Protein AF-A0A847F2T7-F1 (afdb_monomer)

Structure (mmCIF, N/CA/C/O backbone):
data_AF-A0A847F2T7-F1
#
_entry.id   AF-A0A847F2T7-F1
#
loop_
_atom_site.group_PDB
_atom_site.id
_atom_site.type_symbol
_atom_site.label_atom_id
_atom_site.label_alt_id
_atom_site.label_comp_id
_atom_site.label_asym_id
_atom_site.label_entity_id
_atom_site.label_seq_id
_atom_site.pdbx_PDB_ins_code
_atom_site.Cartn_x
_atom_site.Cartn_y
_atom_site.Cartn_z
_atom_site.occupancy
_atom_site.B_iso_or_equiv
_atom_site.auth_seq_id
_atom_site.auth_comp_id
_atom_site.auth_asym_id
_atom_site.auth_atom_id
_atom_site.pdbx_PDB_model_num
ATOM 1 N N . MET A 1 1 ? 10.423 7.441 37.470 1.00 48.84 1 MET A N 1
ATOM 2 C CA . MET A 1 1 ? 11.671 6.941 38.098 1.00 48.84 1 MET A CA 1
ATOM 3 C C . MET A 1 1 ? 11.485 5.555 38.759 1.00 48.84 1 MET A C 1
ATOM 5 O O . MET A 1 1 ? 11.900 5.364 39.889 1.00 48.84 1 MET A O 1
ATOM 9 N N . LYS A 1 2 ? 10.847 4.575 38.086 1.00 52.31 2 LYS A N 1
ATOM 10 C CA . LYS A 1 2 ? 10.660 3.187 38.594 1.00 52.31 2 LYS A CA 1
ATOM 11 C C . LYS A 1 2 ? 11.101 2.089 37.605 1.00 52.31 2 LYS A C 1
ATOM 13 O O . LYS A 1 2 ? 11.099 0.921 37.962 1.00 52.31 2 LYS A O 1
ATOM 18 N N . ALA A 1 3 ? 11.520 2.455 36.390 1.00 54.16 3 ALA A N 1
ATOM 19 C CA . ALA A 1 3 ? 11.973 1.497 35.375 1.00 54.16 3 ALA A CA 1
ATOM 20 C C . ALA A 1 3 ? 13.423 1.009 35.586 1.00 54.16 3 ALA A C 1
ATOM 22 O O . ALA A 1 3 ? 13.820 0.011 35.001 1.00 54.16 3 ALA A O 1
ATOM 23 N N . ALA A 1 4 ? 14.208 1.678 36.439 1.00 55.72 4 ALA A N 1
ATOM 24 C CA . ALA A 1 4 ? 15.650 1.446 36.570 1.00 55.72 4 ALA A CA 1
ATOM 25 C C . ALA A 1 4 ? 16.054 0.292 37.519 1.00 55.72 4 ALA A C 1
ATOM 27 O O . ALA A 1 4 ? 17.241 0.072 37.718 1.00 55.72 4 ALA A O 1
ATOM 28 N N . LEU A 1 5 ? 15.098 -0.441 38.109 1.00 60.12 5 LEU A N 1
ATOM 29 C CA . LEU A 1 5 ? 15.365 -1.537 39.064 1.00 60.12 5 LEU A CA 1
ATOM 30 C C . LEU A 1 5 ? 14.744 -2.884 38.653 1.00 60.12 5 LEU A C 1
ATOM 32 O O . LEU A 1 5 ? 14.651 -3.800 39.465 1.00 60.12 5 LEU A O 1
ATOM 36 N N . LEU A 1 6 ? 14.303 -3.025 37.402 1.00 65.69 6 LEU A N 1
ATOM 37 C CA . LEU A 1 6 ? 13.867 -4.319 36.879 1.00 65.69 6 LEU A CA 1
ATOM 38 C C . LEU A 1 6 ? 15.089 -5.077 36.366 1.00 65.69 6 LEU A C 1
ATOM 40 O O . LEU A 1 6 ? 15.830 -4.552 35.534 1.00 65.69 6 LEU A O 1
ATOM 44 N N . SER A 1 7 ? 15.286 -6.304 36.852 1.00 82.12 7 SER A N 1
ATOM 45 C CA . SER A 1 7 ? 16.304 -7.215 36.322 1.00 82.12 7 SER A CA 1
ATOM 46 C C . SER A 1 7 ? 16.164 -7.331 34.795 1.00 82.12 7 SER A C 1
ATOM 48 O O . SER A 1 7 ? 15.042 -7.274 34.284 1.00 82.12 7 SER A O 1
ATOM 50 N N . LEU A 1 8 ? 17.276 -7.478 34.058 1.00 83.06 8 LEU A N 1
ATOM 51 C CA . LEU A 1 8 ? 17.259 -7.631 32.591 1.00 83.06 8 LEU A CA 1
ATOM 52 C C . LEU A 1 8 ? 16.184 -8.634 32.100 1.00 83.06 8 LEU A C 1
ATOM 54 O O . LEU A 1 8 ? 15.459 -8.296 31.162 1.00 83.06 8 LEU A O 1
ATOM 58 N N . PRO A 1 9 ? 15.965 -9.793 32.762 1.00 86.56 9 PRO A N 1
ATOM 59 C CA . PRO A 1 9 ? 14.875 -10.707 32.414 1.00 86.56 9 PRO A CA 1
ATOM 60 C C . PRO A 1 9 ? 13.474 -10.092 32.521 1.00 86.56 9 PRO A C 1
ATOM 62 O O . PRO A 1 9 ? 12.616 -10.353 31.682 1.00 86.56 9 PRO A O 1
ATOM 65 N N . THR A 1 10 ? 13.217 -9.260 33.532 1.00 89.19 10 THR A N 1
ATOM 66 C CA . THR A 1 10 ? 11.901 -8.642 33.741 1.00 89.19 10 THR A CA 1
ATOM 67 C C . THR A 1 10 ? 11.600 -7.575 32.689 1.00 89.19 10 THR A C 1
ATOM 69 O O . THR A 1 10 ? 10.463 -7.474 32.237 1.00 89.19 10 THR A O 1
ATOM 72 N N . GLN A 1 11 ? 12.603 -6.807 32.253 1.00 88.94 11 GLN A N 1
ATOM 73 C CA . GLN A 1 11 ? 12.427 -5.824 31.175 1.00 88.94 11 GLN A CA 1
ATOM 74 C C . GLN A 1 11 ? 12.102 -6.512 29.846 1.00 88.94 11 GLN A C 1
ATOM 76 O O . GLN A 1 11 ? 11.172 -6.103 29.150 1.00 88.94 11 GLN A O 1
ATOM 81 N N . VAL A 1 12 ? 12.811 -7.604 29.540 1.00 91.56 12 VAL A N 1
ATOM 82 C CA . VAL A 1 12 ? 12.534 -8.442 28.366 1.00 91.56 12 VAL A CA 1
ATOM 83 C C . VAL A 1 12 ? 11.139 -9.062 28.458 1.00 91.56 12 VAL A C 1
ATOM 85 O O . VAL A 1 12 ? 10.395 -9.021 27.483 1.00 91.56 12 VAL A O 1
ATOM 88 N N . GLY A 1 13 ? 10.743 -9.567 29.631 1.00 92.94 13 GLY A N 1
ATOM 89 C CA . GLY A 1 13 ? 9.407 -10.122 29.856 1.00 92.94 13 GLY A CA 1
ATOM 90 C C . GLY A 1 13 ? 8.284 -9.106 29.616 1.00 92.94 13 GLY A C 1
ATOM 91 O O . GLY A 1 13 ? 7.323 -9.407 28.911 1.00 92.94 13 GLY A O 1
ATOM 92 N N . VAL A 1 14 ? 8.420 -7.881 30.135 1.00 93.75 14 VAL A N 1
ATOM 93 C CA . VAL A 1 14 ? 7.438 -6.803 29.916 1.00 93.75 14 VAL A CA 1
ATOM 94 C C . VAL A 1 14 ? 7.382 -6.392 28.444 1.00 93.75 14 VAL A C 1
ATOM 96 O O . VAL A 1 14 ? 6.290 -6.236 27.901 1.00 93.75 14 VAL A O 1
ATOM 99 N N . ALA A 1 15 ? 8.532 -6.259 27.778 1.00 92.69 15 ALA A N 1
ATOM 100 C CA . ALA A 1 15 ? 8.584 -5.915 26.359 1.00 92.69 15 ALA A CA 1
ATOM 101 C C . ALA A 1 15 ? 7.937 -7.000 25.483 1.00 92.69 15 ALA A C 1
ATOM 103 O O . ALA A 1 15 ? 7.136 -6.688 24.604 1.00 92.69 15 ALA A O 1
ATOM 104 N N . ALA A 1 16 ? 8.225 -8.274 25.760 1.00 94.25 16 ALA A N 1
ATOM 105 C CA . ALA A 1 16 ? 7.642 -9.403 25.043 1.00 94.25 16 ALA A CA 1
ATOM 106 C C . ALA A 1 16 ? 6.114 -9.450 25.198 1.00 94.25 16 ALA A C 1
ATOM 108 O O . ALA A 1 16 ? 5.398 -9.606 24.208 1.00 94.25 16 ALA A O 1
ATOM 109 N N . LEU A 1 17 ? 5.603 -9.255 26.419 1.00 95.25 17 LEU A N 1
ATOM 110 C CA . LEU A 1 17 ? 4.161 -9.201 26.673 1.00 95.25 17 LEU A CA 1
ATOM 111 C C . LEU A 1 17 ? 3.498 -8.001 25.987 1.00 95.25 17 LEU A C 1
ATOM 113 O O . LEU A 1 17 ? 2.418 -8.152 25.420 1.00 95.25 17 LEU A O 1
ATOM 117 N N . ALA A 1 18 ? 4.147 -6.834 25.985 1.00 94.69 18 ALA A N 1
ATOM 118 C CA . ALA A 1 18 ? 3.633 -5.645 25.311 1.00 94.69 18 ALA A CA 1
ATOM 119 C C . ALA A 1 18 ? 3.524 -5.849 23.791 1.00 94.69 18 ALA A C 1
ATOM 121 O O . ALA A 1 18 ? 2.489 -5.532 23.203 1.00 94.69 18 ALA A O 1
ATOM 122 N N . ILE A 1 19 ? 4.550 -6.434 23.163 1.00 95.06 19 ILE A N 1
ATOM 123 C CA . ILE A 1 19 ? 4.529 -6.774 21.733 1.00 95.06 19 ILE A CA 1
ATOM 124 C C . ILE A 1 19 ? 3.409 -7.779 21.453 1.00 95.06 19 ILE A C 1
ATOM 126 O O . ILE A 1 19 ? 2.592 -7.550 20.565 1.00 95.06 19 ILE A O 1
ATOM 130 N N . ALA A 1 20 ? 3.306 -8.848 22.248 1.00 95.81 20 ALA A N 1
ATOM 131 C CA . ALA A 1 20 ? 2.270 -9.863 22.072 1.00 95.81 20 ALA A CA 1
ATOM 132 C C . ALA A 1 20 ? 0.850 -9.277 22.175 1.00 95.81 20 ALA A C 1
ATOM 134 O O . ALA A 1 20 ? -0.015 -9.608 21.364 1.00 95.81 20 ALA A O 1
ATOM 135 N N . GLN A 1 21 ? 0.610 -8.371 23.128 1.00 96.12 21 GLN A N 1
ATOM 136 C CA . GLN A 1 21 ? -0.679 -7.693 23.286 1.00 96.12 21 GLN A CA 1
ATOM 137 C C . GLN A 1 21 ? -1.001 -6.769 22.105 1.00 96.12 21 GLN A C 1
ATOM 139 O O . GLN A 1 21 ? -2.121 -6.802 21.594 1.00 96.12 21 GLN A O 1
ATOM 144 N N . GLN A 1 22 ? -0.032 -5.978 21.635 1.00 95.31 22 GLN A N 1
ATOM 145 C CA . GLN A 1 22 ? -0.225 -5.076 20.494 1.00 95.31 22 GLN A CA 1
ATOM 146 C C . GLN A 1 22 ? -0.474 -5.852 19.199 1.00 95.31 22 GLN A C 1
ATOM 148 O O . GLN A 1 22 ? -1.449 -5.588 18.494 1.00 95.31 22 GLN A O 1
ATOM 153 N N . THR A 1 23 ? 0.357 -6.856 18.911 1.00 96.25 23 THR A N 1
ATOM 154 C CA . THR A 1 23 ? 0.189 -7.723 17.740 1.00 96.25 23 THR A CA 1
ATOM 155 C C . THR A 1 23 ? -1.133 -8.487 17.806 1.00 96.25 23 THR A C 1
ATOM 157 O O . THR A 1 23 ? -1.840 -8.561 16.802 1.00 96.25 23 THR A O 1
ATOM 160 N N . GLY A 1 24 ? -1.516 -8.990 18.984 1.00 96.38 24 GLY A N 1
ATOM 161 C CA . GLY A 1 24 ? -2.805 -9.645 19.203 1.00 96.38 24 GLY A CA 1
ATOM 162 C C . GLY A 1 24 ? -3.991 -8.720 18.921 1.00 96.38 24 GLY A C 1
ATOM 163 O O . GLY A 1 24 ? -4.917 -9.111 18.213 1.00 96.38 24 GLY A O 1
ATOM 164 N N . GLY A 1 25 ? -3.944 -7.472 19.395 1.00 95.06 25 GLY A N 1
ATOM 165 C CA . GLY A 1 25 ? -4.973 -6.466 19.113 1.00 95.06 25 GLY A CA 1
ATOM 166 C C . GLY A 1 25 ? -5.118 -6.164 17.617 1.00 95.06 25 GLY A C 1
ATOM 167 O O . GLY A 1 25 ? -6.236 -6.153 17.097 1.00 95.06 25 GLY A O 1
ATOM 168 N N . ILE A 1 26 ? -3.996 -5.997 16.909 1.00 94.69 26 ILE A N 1
ATOM 169 C 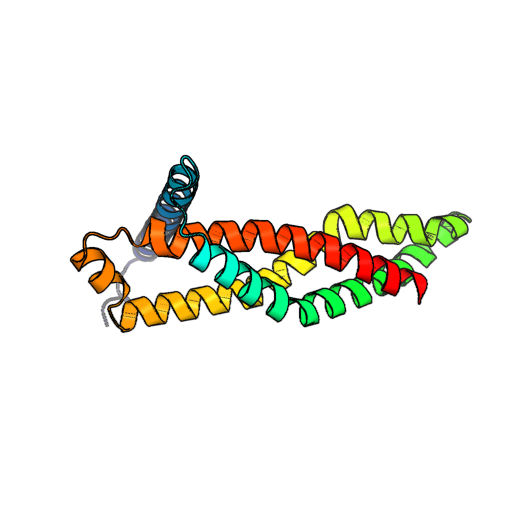CA . ILE A 1 26 ? -3.974 -5.787 15.451 1.00 94.69 26 ILE A CA 1
ATOM 170 C C . ILE A 1 26 ? -4.561 -7.002 14.722 1.00 94.69 26 ILE A C 1
ATOM 172 O O . ILE A 1 26 ? -5.402 -6.841 13.838 1.00 94.69 26 ILE A O 1
ATOM 176 N N . ALA A 1 27 ? -4.170 -8.219 15.111 1.00 95.94 27 ALA A N 1
ATOM 177 C CA . ALA A 1 27 ? -4.665 -9.452 14.505 1.00 95.94 27 ALA A CA 1
ATOM 178 C C . ALA A 1 27 ? -6.179 -9.626 14.704 1.00 95.94 27 ALA A C 1
ATOM 180 O O . ALA A 1 27 ? -6.893 -9.982 13.764 1.00 95.94 27 ALA A O 1
ATOM 181 N N . ILE A 1 28 ? -6.690 -9.323 15.901 1.00 95.69 28 ILE A N 1
ATOM 182 C CA . ILE A 1 28 ? -8.128 -9.362 16.196 1.00 95.69 28 ILE A CA 1
ATOM 183 C C . ILE A 1 28 ? -8.877 -8.331 15.345 1.00 95.69 28 ILE A C 1
ATOM 185 O O . ILE A 1 28 ? -9.901 -8.671 14.751 1.00 95.69 28 ILE A O 1
ATOM 189 N N . MET A 1 29 ? -8.369 -7.100 15.233 1.00 93.69 29 MET A N 1
ATOM 190 C CA . MET A 1 29 ? -8.983 -6.066 14.395 1.00 93.69 29 MET A CA 1
ATOM 191 C C . MET A 1 29 ? -8.989 -6.475 12.914 1.00 93.69 29 MET A C 1
ATOM 193 O O . MET A 1 29 ? -10.021 -6.371 12.252 1.00 93.69 29 MET A O 1
ATOM 197 N N . ALA A 1 30 ? -7.880 -7.013 12.400 1.00 93.56 30 ALA A N 1
ATOM 198 C CA . ALA A 1 30 ? -7.796 -7.520 11.031 1.00 93.56 30 ALA A CA 1
ATOM 199 C C . ALA A 1 30 ? -8.808 -8.652 10.776 1.00 93.56 30 ALA A C 1
ATOM 201 O O . ALA A 1 30 ? -9.523 -8.639 9.772 1.00 93.56 30 ALA A O 1
ATOM 202 N N . ALA A 1 31 ? -8.941 -9.593 11.717 1.00 93.88 31 ALA A N 1
ATOM 203 C CA . ALA A 1 31 ? -9.935 -10.660 11.640 1.00 93.88 31 ALA A CA 1
ATOM 204 C C . ALA A 1 31 ? -11.377 -10.120 11.674 1.00 93.88 31 ALA A C 1
ATOM 206 O O . ALA A 1 31 ? -12.245 -10.634 10.969 1.00 93.88 31 ALA A O 1
ATOM 207 N N . GLN A 1 32 ? -11.648 -9.074 12.459 1.00 92.19 32 GLN A N 1
ATOM 208 C CA . GLN A 1 32 ? -12.954 -8.410 12.483 1.00 92.19 32 GLN A CA 1
ATOM 209 C C . GLN A 1 32 ? -13.274 -7.731 11.148 1.00 92.19 32 GLN A C 1
ATOM 211 O O . GLN A 1 32 ? -14.399 -7.871 10.670 1.00 92.19 32 GLN A O 1
ATOM 216 N N . ILE A 1 33 ? -12.304 -7.054 10.524 1.00 91.75 33 ILE A N 1
ATOM 217 C CA . ILE A 1 33 ? -12.461 -6.449 9.191 1.00 91.75 33 ILE A CA 1
ATOM 218 C C . ILE A 1 33 ? -12.804 -7.531 8.161 1.00 91.75 33 ILE A C 1
ATOM 220 O O . ILE A 1 33 ? -13.804 -7.406 7.456 1.00 91.75 33 ILE A O 1
ATOM 224 N N . LEU A 1 34 ? -12.033 -8.624 8.128 1.00 91.19 34 LEU A N 1
ATOM 225 C CA . LEU A 1 34 ? -12.266 -9.760 7.227 1.00 91.19 34 LEU A CA 1
ATOM 226 C C . LEU A 1 34 ? -13.651 -10.384 7.418 1.00 91.19 34 LEU A C 1
ATOM 228 O O . LEU A 1 34 ? -14.355 -10.632 6.443 1.00 91.19 34 LEU A O 1
ATOM 232 N N . ARG A 1 35 ? -14.083 -10.593 8.665 1.00 90.75 35 ARG A N 1
ATOM 233 C CA . ARG A 1 35 ? -15.419 -11.136 8.957 1.00 90.75 35 ARG A CA 1
ATOM 234 C C . ARG A 1 35 ? -16.542 -10.194 8.530 1.00 90.75 35 ARG A C 1
ATOM 236 O O . ARG A 1 35 ? -17.585 -10.657 8.095 1.00 90.75 35 ARG A O 1
ATOM 243 N N . ARG A 1 36 ? -16.348 -8.881 8.644 1.00 88.19 36 ARG A N 1
ATOM 244 C CA . ARG A 1 36 ? -17.369 -7.869 8.317 1.00 88.19 36 ARG A CA 1
ATOM 245 C C . ARG A 1 36 ? -17.428 -7.509 6.837 1.00 88.19 36 ARG A C 1
ATOM 247 O O . ARG A 1 36 ? -18.368 -6.841 6.417 1.00 88.19 36 ARG A O 1
ATOM 254 N N . LEU A 1 37 ? -16.466 -7.981 6.047 1.00 84.50 37 LEU A N 1
ATOM 255 C CA . LEU A 1 37 ? -16.533 -7.939 4.588 1.00 84.50 37 LEU A CA 1
ATOM 256 C C . LEU A 1 37 ? -17.601 -8.900 4.024 1.00 84.50 37 LEU A C 1
ATOM 258 O O . LEU A 1 37 ? -18.093 -8.661 2.924 1.00 84.50 37 LEU A O 1
ATOM 262 N N . LEU A 1 38 ? -18.006 -9.938 4.770 1.00 84.69 38 LEU A N 1
ATOM 263 C CA . LEU A 1 38 ? -19.021 -10.920 4.361 1.00 84.69 38 LEU A CA 1
ATOM 264 C C . LEU A 1 38 ? -20.110 -11.077 5.448 1.00 84.69 38 LEU A C 1
ATOM 266 O O . LEU A 1 38 ? -19.876 -11.803 6.414 1.00 84.69 38 LEU A O 1
ATOM 270 N N . PRO A 1 39 ? -21.316 -10.474 5.330 1.00 71.56 39 PRO A N 1
ATOM 271 C CA . PRO A 1 39 ? -21.875 -9.712 4.207 1.00 71.56 39 PRO A CA 1
ATOM 272 C C . PRO A 1 39 ? -21.458 -8.227 4.205 1.00 71.56 39 PRO A C 1
ATOM 274 O O . PRO A 1 39 ? -21.424 -7.604 5.269 1.00 71.56 39 PRO A O 1
ATOM 277 N N . PRO A 1 40 ? -21.227 -7.614 3.028 1.00 68.94 40 PRO A N 1
ATOM 278 C CA . PRO A 1 40 ? -20.756 -6.237 2.932 1.00 68.94 40 PRO A CA 1
ATOM 279 C C . PRO A 1 40 ? -21.881 -5.244 3.259 1.00 68.94 40 PRO A C 1
ATOM 281 O O . PRO A 1 40 ? -22.603 -4.769 2.381 1.00 68.94 40 PRO A O 1
ATOM 284 N N . LYS A 1 41 ? -22.024 -4.892 4.539 1.00 75.81 41 LYS A N 1
ATOM 285 C CA . LYS A 1 41 ? -22.810 -3.729 4.980 1.00 75.81 41 LYS A CA 1
ATOM 286 C C . LYS A 1 41 ? -21.924 -2.488 4.923 1.00 75.81 41 LYS A C 1
ATOM 288 O O . LYS A 1 41 ? -21.418 -2.032 5.942 1.00 75.81 41 LYS A O 1
ATOM 293 N N . ILE A 1 42 ? -21.682 -2.009 3.708 1.00 79.75 42 ILE A N 1
ATOM 294 C CA . ILE A 1 42 ? -20.749 -0.914 3.430 1.00 79.75 42 ILE A CA 1
ATOM 295 C C . ILE A 1 42 ? -21.545 0.317 3.015 1.00 79.75 42 ILE A C 1
ATOM 297 O O . ILE A 1 42 ? -22.388 0.242 2.117 1.00 79.75 42 ILE A O 1
ATOM 301 N N . ASP A 1 43 ? -21.246 1.454 3.638 1.00 84.38 43 ASP A N 1
ATOM 302 C CA . ASP A 1 43 ? -21.707 2.744 3.141 1.00 84.38 43 ASP A CA 1
ATOM 303 C C . ASP A 1 43 ? -21.017 3.036 1.801 1.00 84.38 43 ASP A C 1
ATOM 305 O O . ASP A 1 43 ? -19.806 3.266 1.723 1.00 84.38 43 ASP A O 1
ATOM 309 N N . ARG A 1 44 ? -21.799 2.982 0.720 1.00 86.31 44 ARG A N 1
ATOM 310 C CA . ARG A 1 44 ? -21.299 3.174 -0.645 1.00 86.31 44 ARG A CA 1
ATOM 311 C C . ARG A 1 44 ? -20.753 4.582 -0.851 1.00 86.31 44 ARG A C 1
ATOM 313 O O . ARG A 1 44 ? -19.778 4.740 -1.579 1.00 86.31 44 ARG A O 1
ATOM 320 N N . VAL A 1 45 ? -21.362 5.587 -0.2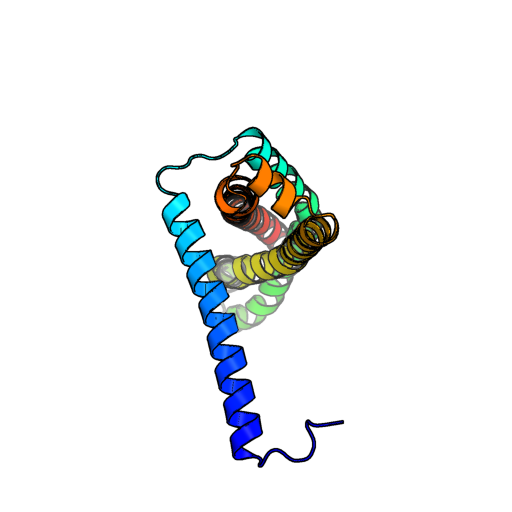25 1.00 88.25 45 VAL A N 1
ATOM 321 C CA . VAL A 1 45 ? -20.944 6.984 -0.380 1.00 88.25 45 VAL A CA 1
ATOM 322 C C . VAL A 1 45 ? -19.561 7.162 0.232 1.00 88.25 45 VAL A C 1
ATOM 324 O O . VAL A 1 45 ? -18.658 7.687 -0.421 1.00 88.25 45 VAL A O 1
ATOM 327 N N . GLU A 1 46 ? -19.366 6.635 1.441 1.00 87.06 46 GLU A N 1
ATOM 328 C CA . GLU A 1 46 ? -18.071 6.661 2.119 1.00 87.06 46 GLU A CA 1
ATOM 329 C C . GLU A 1 46 ? -17.005 5.875 1.353 1.00 87.06 46 GLU A C 1
ATOM 331 O O . GLU A 1 46 ? -15.866 6.322 1.202 1.00 87.06 46 GLU A O 1
ATOM 336 N N . PHE A 1 47 ? -17.378 4.714 0.822 1.00 89.50 47 PHE A N 1
ATOM 337 C CA . PHE A 1 47 ? -16.492 3.879 0.024 1.00 89.50 47 PHE A CA 1
ATOM 338 C C . PHE A 1 47 ? -15.970 4.607 -1.229 1.00 89.50 47 PHE A C 1
ATOM 340 O O . PHE A 1 47 ? -14.755 4.695 -1.421 1.00 89.50 47 PHE A O 1
ATOM 347 N N . PHE A 1 48 ? -16.851 5.194 -2.047 1.00 91.69 48 PHE A N 1
ATOM 348 C CA . PHE A 1 48 ? -16.435 5.932 -3.247 1.00 91.69 48 PHE A CA 1
ATOM 349 C C . PHE A 1 48 ? -15.654 7.204 -2.912 1.00 91.69 48 PHE A C 1
ATOM 351 O O . PHE A 1 48 ? -14.677 7.526 -3.593 1.00 91.69 48 PHE A O 1
ATOM 358 N N . ARG A 1 49 ? -16.030 7.902 -1.834 1.00 91.06 49 ARG A N 1
ATOM 359 C CA . ARG A 1 49 ? -15.292 9.069 -1.338 1.00 91.06 49 ARG A CA 1
ATOM 360 C C . ARG A 1 49 ? -13.850 8.708 -0.984 1.00 91.06 49 ARG A C 1
ATOM 362 O O . ARG A 1 49 ? -12.924 9.417 -1.382 1.00 91.06 49 ARG A O 1
ATOM 369 N N . ASN A 1 50 ? -13.657 7.584 -0.295 1.00 92.50 50 ASN A N 1
ATOM 370 C CA . ASN A 1 50 ? -12.332 7.081 0.048 1.00 92.50 50 ASN A CA 1
ATOM 371 C C . ASN A 1 50 ? -11.542 6.647 -1.191 1.00 92.50 50 ASN A C 1
ATOM 373 O O . ASN A 1 50 ? -10.379 7.020 -1.310 1.00 92.50 50 ASN A O 1
ATOM 377 N N . MET A 1 51 ? -12.159 5.952 -2.152 1.00 92.81 51 MET A N 1
ATOM 378 C CA . MET A 1 51 ? -11.489 5.605 -3.414 1.00 92.81 51 MET A CA 1
ATOM 379 C C . MET A 1 51 ? -11.000 6.840 -4.176 1.00 92.81 51 MET A C 1
ATOM 381 O O . MET A 1 51 ? -9.848 6.878 -4.604 1.00 92.81 51 MET A O 1
ATOM 385 N N . TYR A 1 52 ? -11.839 7.870 -4.312 1.00 92.81 52 TYR A N 1
ATOM 386 C CA . TYR A 1 52 ? -11.453 9.106 -4.993 1.00 92.81 52 TYR A CA 1
ATOM 387 C C . TYR A 1 52 ? -10.289 9.795 -4.274 1.00 92.81 52 TYR A C 1
ATOM 389 O O . TYR A 1 52 ? -9.264 10.101 -4.885 1.00 92.81 52 TYR A O 1
ATOM 397 N N . ARG A 1 53 ? -10.413 9.993 -2.956 1.00 91.50 53 ARG A N 1
ATOM 398 C CA . ARG A 1 53 ? -9.395 10.679 -2.155 1.00 91.50 53 ARG A CA 1
ATOM 399 C C . ARG A 1 53 ? -8.071 9.920 -2.139 1.00 91.50 53 ARG A C 1
ATOM 401 O O . ARG A 1 53 ? -7.031 10.541 -2.308 1.00 91.50 53 ARG A O 1
ATOM 408 N N . MET A 1 54 ? -8.092 8.603 -1.950 1.00 92.75 54 MET A N 1
ATOM 409 C CA . MET A 1 54 ? -6.878 7.784 -1.878 1.00 92.75 54 MET A CA 1
ATOM 410 C C . MET A 1 54 ? -6.249 7.578 -3.257 1.00 92.75 54 MET A C 1
ATOM 412 O O . MET A 1 54 ? -5.028 7.637 -3.383 1.00 92.75 54 MET A O 1
ATOM 416 N N . GLY A 1 55 ? -7.064 7.355 -4.289 1.00 91.06 55 GLY A N 1
ATOM 417 C CA . GLY A 1 55 ? -6.603 7.069 -5.644 1.00 91.06 55 GLY A CA 1
ATOM 418 C C . GLY A 1 55 ? -6.055 8.303 -6.338 1.00 91.06 55 GLY A C 1
ATOM 419 O O . GLY A 1 55 ? -4.867 8.358 -6.645 1.00 91.06 55 GLY A O 1
ATOM 420 N N . VAL A 1 56 ? -6.894 9.326 -6.524 1.00 92.19 56 VAL A N 1
ATOM 421 C CA . VAL A 1 56 ? -6.540 10.520 -7.311 1.00 92.19 56 VAL A CA 1
ATOM 422 C C . VAL A 1 56 ? -5.351 11.248 -6.705 1.00 92.19 56 VAL A C 1
ATOM 424 O O . VAL A 1 56 ? -4.428 11.643 -7.411 1.00 92.19 56 VAL A O 1
ATOM 427 N N . GLN A 1 57 ? -5.325 11.372 -5.379 1.00 91.56 57 GLN A N 1
ATOM 428 C CA . GLN A 1 57 ? -4.224 12.042 -4.703 1.00 91.56 57 GLN A CA 1
ATOM 429 C C . GLN A 1 57 ? -2.907 11.252 -4.766 1.00 91.56 57 GLN A C 1
ATOM 431 O O . GLN A 1 57 ? -1.841 11.852 -4.637 1.00 91.56 57 GLN A O 1
ATOM 436 N N . SER A 1 58 ? -2.958 9.933 -4.969 1.00 94.69 58 SER A N 1
ATOM 437 C CA . SER A 1 58 ? -1.768 9.084 -5.109 1.00 94.69 58 SER A CA 1
ATOM 438 C C . SER A 1 58 ? -1.275 8.967 -6.554 1.00 94.69 58 SER A C 1
ATOM 440 O O . SER A 1 58 ? -0.161 8.494 -6.765 1.00 94.69 58 SER A O 1
ATOM 442 N N . LEU A 1 59 ? -2.040 9.429 -7.550 1.00 95.38 59 LEU A N 1
ATOM 443 C CA . LEU A 1 59 ? -1.642 9.338 -8.960 1.00 95.38 59 LEU A CA 1
ATOM 444 C C . LEU A 1 59 ? -0.267 9.961 -9.250 1.00 95.38 59 LEU A C 1
ATOM 446 O O . LEU A 1 59 ? 0.542 9.274 -9.867 1.00 95.38 59 LEU A O 1
ATOM 450 N N . PRO A 1 60 ? 0.068 11.189 -8.799 1.00 95.38 60 PRO A N 1
ATOM 451 C CA . PRO A 1 60 ? 1.337 11.811 -9.180 1.00 95.38 60 PRO A CA 1
ATOM 452 C C . PRO A 1 60 ? 2.560 11.018 -8.714 1.00 95.38 60 PRO A C 1
ATOM 454 O O . PRO A 1 60 ? 3.520 10.876 -9.465 1.00 95.38 60 PRO A O 1
ATOM 457 N N . ILE A 1 61 ? 2.512 10.471 -7.491 1.00 95.31 61 ILE A N 1
ATOM 458 C CA . ILE A 1 61 ? 3.624 9.686 -6.946 1.00 95.31 61 ILE A CA 1
ATOM 459 C C . ILE A 1 61 ? 3.730 8.327 -7.645 1.00 95.31 61 ILE A C 1
ATOM 461 O O . ILE A 1 61 ? 4.827 7.930 -8.013 1.00 95.31 61 ILE A O 1
ATOM 465 N N . VAL A 1 62 ? 2.606 7.657 -7.920 1.00 96.06 62 VAL A N 1
ATOM 466 C CA . VAL A 1 62 ? 2.595 6.364 -8.626 1.00 96.06 62 VAL A CA 1
ATOM 467 C C . VAL A 1 62 ? 3.101 6.505 -10.059 1.00 96.06 62 VAL A C 1
ATOM 469 O O . VAL A 1 62 ? 3.956 5.729 -10.476 1.00 96.06 62 VAL A O 1
ATOM 472 N N . ILE A 1 63 ? 2.621 7.513 -10.792 1.00 96.50 63 ILE A N 1
ATOM 473 C CA . ILE A 1 63 ? 3.030 7.783 -12.176 1.00 96.50 63 ILE A CA 1
ATOM 474 C C . ILE A 1 63 ? 4.528 8.073 -12.241 1.00 96.50 63 ILE A C 1
ATOM 476 O O . ILE A 1 63 ? 5.233 7.455 -13.036 1.00 96.50 63 ILE A O 1
ATOM 480 N N . ALA A 1 64 ? 5.020 8.982 -11.393 1.00 96.69 64 ALA A N 1
ATOM 481 C CA . ALA A 1 64 ? 6.429 9.349 -11.381 1.00 96.69 64 ALA A CA 1
ATOM 482 C C . ALA A 1 64 ? 7.317 8.146 -11.039 1.00 96.69 64 ALA A C 1
ATOM 484 O O . ALA A 1 64 ? 8.267 7.861 -11.767 1.00 96.69 64 ALA A O 1
ATOM 485 N N . THR A 1 65 ? 6.994 7.410 -9.969 1.00 95.75 65 THR A N 1
ATOM 486 C CA . THR A 1 65 ? 7.770 6.232 -9.566 1.00 95.75 65 THR A CA 1
ATOM 487 C C . THR A 1 65 ? 7.772 5.174 -10.664 1.00 95.75 65 THR A C 1
ATOM 489 O O . THR A 1 65 ? 8.846 4.736 -11.060 1.00 95.75 65 THR A O 1
ATOM 492 N N . ALA A 1 66 ? 6.610 4.806 -11.210 1.00 96.56 66 ALA A N 1
ATOM 493 C CA . ALA A 1 66 ? 6.528 3.752 -12.215 1.00 96.56 66 ALA A CA 1
ATOM 494 C C . ALA A 1 66 ? 7.243 4.120 -13.523 1.00 96.56 66 ALA A C 1
ATOM 496 O O . ALA A 1 66 ? 7.969 3.291 -14.071 1.00 96.56 66 ALA A O 1
ATOM 497 N N . PHE A 1 67 ? 7.109 5.369 -13.98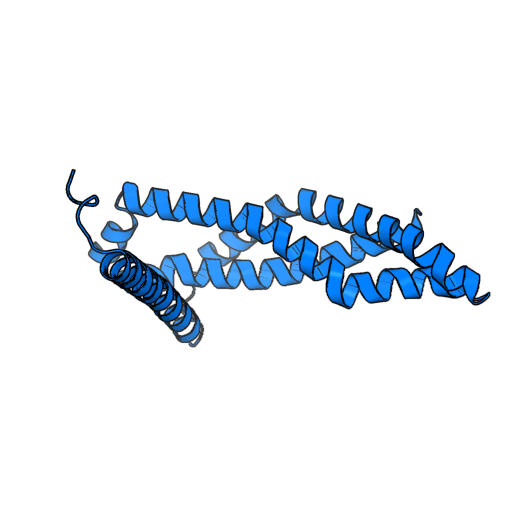2 1.00 97.31 67 PHE A N 1
ATOM 498 C CA . PHE A 1 67 ? 7.809 5.869 -15.166 1.00 97.31 67 PHE A CA 1
ATOM 499 C C . PHE A 1 67 ? 9.330 5.730 -15.028 1.00 97.31 67 PHE A C 1
ATOM 501 O O . PHE A 1 67 ? 9.980 5.116 -15.875 1.00 97.31 67 PHE A O 1
ATOM 508 N N . PHE A 1 68 ? 9.906 6.240 -13.934 1.00 96.38 68 PHE A N 1
ATOM 509 C CA . PHE A 1 68 ? 11.351 6.144 -13.725 1.00 96.38 68 PHE A CA 1
ATOM 510 C C . PHE A 1 68 ? 11.808 4.704 -13.494 1.00 96.38 68 PHE A C 1
ATOM 512 O O . PHE A 1 68 ? 12.846 4.309 -14.019 1.00 96.38 68 PHE A O 1
ATOM 519 N N . THR A 1 69 ? 11.033 3.897 -12.765 1.00 96.06 69 THR A N 1
ATOM 520 C CA . THR A 1 69 ? 11.333 2.474 -12.580 1.00 96.06 69 THR A CA 1
ATOM 521 C C . THR A 1 69 ? 11.410 1.742 -13.918 1.00 96.06 69 THR A C 1
ATOM 523 O O . THR A 1 69 ? 12.375 1.017 -14.136 1.00 96.06 69 THR A O 1
ATOM 526 N N . GLY A 1 70 ? 10.464 1.964 -14.835 1.00 96.19 70 GLY A N 1
ATOM 527 C CA . GLY A 1 70 ? 10.483 1.341 -16.162 1.00 96.19 70 GLY A CA 1
ATOM 528 C C . GLY A 1 70 ? 11.767 1.632 -16.943 1.00 96.19 70 GLY A C 1
ATOM 529 O O . GLY A 1 70 ? 12.430 0.704 -17.406 1.00 96.19 70 GLY A O 1
ATOM 530 N N . GLY A 1 71 ? 12.171 2.904 -17.017 1.00 96.38 71 GLY A N 1
ATOM 531 C CA . GLY A 1 71 ? 13.410 3.301 -17.697 1.00 96.38 71 GLY A CA 1
ATOM 532 C C . GLY A 1 71 ? 14.674 2.755 -17.022 1.00 96.38 71 GLY A C 1
ATOM 533 O O . GLY A 1 71 ? 15.551 2.197 -17.681 1.00 96.38 71 GLY A O 1
ATOM 534 N N . ILE A 1 72 ? 14.749 2.818 -15.687 1.00 96.62 72 ILE A N 1
ATOM 535 C CA . ILE A 1 72 ? 15.878 2.259 -14.922 1.00 96.62 72 ILE A CA 1
ATOM 536 C C . ILE A 1 72 ? 16.030 0.757 -15.194 1.00 96.62 72 ILE A C 1
ATOM 538 O O . ILE A 1 72 ? 17.149 0.263 -15.336 1.00 96.62 72 ILE A O 1
ATOM 542 N N . MET A 1 73 ? 14.924 0.019 -15.297 1.00 96.31 73 MET A N 1
ATOM 543 C CA . MET A 1 73 ? 14.964 -1.422 -15.551 1.00 96.31 73 MET A CA 1
ATOM 544 C C . MET A 1 73 ? 15.470 -1.752 -16.958 1.00 96.31 73 MET A C 1
ATOM 546 O O . MET A 1 73 ? 16.179 -2.744 -17.112 1.00 96.31 73 MET A O 1
ATOM 550 N N . VAL A 1 74 ? 15.203 -0.909 -17.962 1.00 96.06 74 VAL A N 1
ATOM 551 C CA . VAL A 1 74 ? 15.802 -1.042 -19.305 1.00 96.06 74 VAL A CA 1
ATOM 552 C C . VAL A 1 74 ? 17.314 -0.851 -19.249 1.00 96.06 74 VAL A C 1
ATOM 554 O O . VAL A 1 74 ? 18.054 -1.708 -19.735 1.00 96.06 74 VAL A O 1
ATOM 557 N N . ILE A 1 75 ? 17.779 0.214 -18.589 1.00 95.38 75 ILE A N 1
ATOM 558 C CA . ILE A 1 75 ? 19.214 0.509 -18.438 1.00 95.38 75 ILE A CA 1
ATOM 559 C C . ILE A 1 75 ? 19.937 -0.647 -17.738 1.00 95.38 75 ILE A C 1
ATOM 561 O O . ILE A 1 75 ? 21.037 -1.022 -18.140 1.00 95.38 75 ILE A O 1
ATOM 565 N N . GLN A 1 76 ? 19.316 -1.245 -16.718 1.00 95.31 76 GLN A N 1
ATOM 566 C CA . GLN A 1 76 ? 19.899 -2.377 -15.995 1.00 95.31 76 GLN A CA 1
ATOM 567 C C . GLN A 1 76 ? 19.844 -3.695 -16.781 1.00 95.31 76 GLN A C 1
ATOM 569 O O . GLN A 1 76 ? 20.780 -4.491 -16.702 1.00 95.31 76 GLN A O 1
ATOM 574 N N . ALA A 1 77 ? 18.782 -3.942 -17.551 1.00 94.56 77 ALA A N 1
ATOM 575 C CA . ALA A 1 77 ? 18.631 -5.174 -18.325 1.00 94.56 77 ALA A CA 1
ATOM 576 C C . ALA A 1 77 ? 19.504 -5.198 -19.593 1.00 94.56 77 ALA A C 1
ATOM 578 O O . ALA A 1 77 ? 19.960 -6.268 -20.004 1.00 94.56 77 ALA A O 1
ATOM 579 N N . ALA A 1 78 ? 19.764 -4.038 -20.204 1.00 94.00 78 ALA A N 1
ATOM 580 C CA . ALA A 1 78 ? 20.528 -3.913 -21.444 1.00 94.00 78 ALA A CA 1
ATOM 581 C C . ALA A 1 78 ? 21.892 -4.640 -21.436 1.00 94.00 78 ALA A C 1
ATOM 583 O O . ALA A 1 78 ? 22.095 -5.488 -22.310 1.00 94.00 78 ALA A O 1
ATOM 584 N N . PRO A 1 79 ? 22.813 -4.402 -20.478 1.00 94.38 79 PRO A N 1
ATOM 585 C CA . PRO A 1 79 ? 24.121 -5.064 -20.476 1.00 94.38 79 PRO A CA 1
ATOM 586 C C . PRO A 1 79 ? 24.022 -6.584 -20.282 1.00 94.38 79 PRO A C 1
ATOM 588 O O . PRO A 1 79 ? 24.796 -7.334 -20.877 1.00 94.38 79 PRO A O 1
ATOM 591 N N . ILE A 1 80 ? 23.039 -7.056 -19.504 1.00 92.75 80 ILE A N 1
ATOM 592 C CA . ILE A 1 80 ? 22.804 -8.491 -19.286 1.00 92.75 80 ILE A CA 1
ATOM 593 C C . ILE A 1 80 ? 22.447 -9.146 -20.618 1.00 92.75 80 ILE A C 1
ATOM 595 O O . ILE A 1 80 ? 23.091 -10.100 -21.038 1.00 92.75 80 ILE A O 1
ATOM 599 N N . VAL A 1 81 ? 21.460 -8.604 -21.323 1.00 93.75 81 VAL A N 1
ATOM 600 C CA . VAL A 1 81 ? 20.968 -9.168 -22.584 1.00 93.75 81 VAL A CA 1
ATOM 601 C C . VAL A 1 81 ? 22.004 -9.045 -23.713 1.00 93.75 81 VAL A C 1
ATOM 603 O O . VAL A 1 81 ? 22.124 -9.947 -24.547 1.00 93.75 81 VAL A O 1
ATOM 606 N N . GLN A 1 82 ? 22.798 -7.969 -23.718 1.00 93.62 82 GLN A N 1
ATOM 607 C CA . GLN A 1 82 ? 23.923 -7.794 -24.644 1.00 93.62 82 GLN A CA 1
ATOM 608 C C . GLN A 1 82 ? 24.994 -8.876 -24.474 1.00 93.62 82 GLN A C 1
ATOM 610 O O . GLN A 1 82 ? 25.520 -9.354 -25.475 1.00 93.62 82 GLN A O 1
ATOM 615 N N . SER A 1 83 ? 25.273 -9.325 -23.244 1.00 94.00 83 SER A N 1
ATOM 616 C CA . SER A 1 83 ? 26.262 -10.388 -22.999 1.00 94.00 83 SER A CA 1
ATOM 617 C C . SER A 1 83 ? 25.894 -11.733 -23.647 1.00 94.00 83 SER A C 1
ATOM 619 O O . SER A 1 83 ? 26.774 -12.533 -23.955 1.00 94.00 83 SER A O 1
ATOM 621 N N . PHE A 1 84 ? 24.604 -11.946 -23.933 1.00 93.81 84 PHE A N 1
ATOM 622 C CA . PHE A 1 84 ? 24.079 -13.113 -24.648 1.00 93.81 84 PHE A CA 1
ATOM 623 C C . PHE A 1 84 ? 23.812 -12.852 -26.142 1.00 93.81 84 PHE A C 1
ATOM 625 O O . PHE A 1 84 ? 23.200 -13.691 -26.798 1.00 93.81 84 PHE A O 1
ATOM 632 N N . ASN A 1 85 ? 24.230 -11.702 -26.693 1.00 92.56 85 ASN A N 1
ATOM 633 C CA . ASN A 1 85 ? 23.903 -11.260 -28.060 1.00 92.56 85 ASN A CA 1
ATOM 634 C C . ASN A 1 85 ? 22.390 -11.252 -28.369 1.00 92.56 85 ASN A C 1
ATOM 636 O O . ASN A 1 85 ? 21.973 -11.435 -29.511 1.00 92.56 85 ASN A O 1
ATOM 640 N N . ALA A 1 86 ? 21.551 -11.027 -27.356 1.00 92.94 86 ALA A N 1
ATOM 641 C CA . ALA A 1 86 ? 20.100 -11.188 -27.439 1.00 92.94 86 ALA A CA 1
ATOM 642 C C . ALA A 1 86 ? 19.345 -9.845 -27.396 1.00 92.94 86 ALA A C 1
ATOM 644 O O . ALA A 1 86 ? 18.251 -9.768 -26.847 1.00 92.94 86 ALA A O 1
ATOM 645 N N . THR A 1 87 ? 19.913 -8.768 -27.948 1.00 89.25 87 THR A N 1
ATOM 646 C CA . THR A 1 87 ? 19.487 -7.361 -27.737 1.00 89.25 87 THR A CA 1
ATOM 647 C C . THR A 1 87 ? 18.009 -7.060 -28.018 1.00 89.25 87 THR A C 1
ATOM 649 O O . THR A 1 87 ? 17.446 -6.150 -27.415 1.00 89.25 87 THR A O 1
ATOM 652 N N . HIS A 1 88 ? 17.335 -7.851 -28.852 1.00 91.50 88 HIS A N 1
ATOM 653 C CA . HIS A 1 88 ? 15.890 -7.744 -29.080 1.00 91.50 88 HIS A CA 1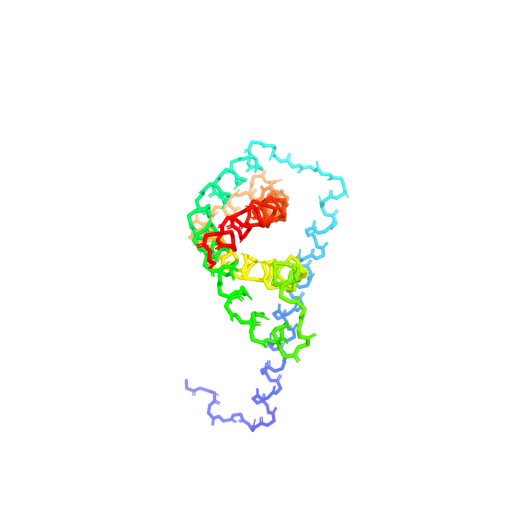
ATOM 654 C C . HIS A 1 88 ? 15.031 -8.078 -27.841 1.00 91.50 88 HIS A C 1
ATOM 656 O O . HIS A 1 88 ? 13.863 -7.703 -27.789 1.00 91.50 88 HIS A O 1
ATOM 662 N N . PHE A 1 89 ? 15.594 -8.740 -26.823 1.00 93.56 89 PHE A N 1
ATOM 663 C CA . PHE A 1 89 ? 14.900 -9.118 -25.587 1.00 93.56 89 PHE A CA 1
ATOM 664 C C . PHE A 1 89 ? 15.021 -8.093 -24.451 1.00 93.56 89 PHE A C 1
ATOM 666 O O . PHE A 1 89 ? 14.482 -8.337 -23.373 1.00 93.56 89 PHE A O 1
ATOM 673 N N . VAL A 1 90 ? 15.681 -6.946 -24.657 1.00 93.25 90 VAL A N 1
ATOM 674 C CA . VAL A 1 90 ? 15.901 -5.950 -23.586 1.00 93.25 90 VAL A CA 1
ATOM 675 C C . VAL A 1 90 ? 14.582 -5.473 -22.971 1.00 93.25 90 VAL A C 1
ATOM 677 O O . VAL A 1 90 ? 14.434 -5.503 -21.751 1.00 93.25 90 VAL A O 1
ATOM 680 N N . GLY A 1 91 ? 13.594 -5.118 -23.800 1.00 92.31 91 GLY A N 1
ATOM 681 C CA . GLY A 1 91 ? 12.279 -4.686 -23.315 1.00 92.31 91 GLY A CA 1
ATOM 682 C C . GLY A 1 91 ? 11.541 -5.781 -22.538 1.00 92.31 91 GLY A C 1
ATOM 683 O O . GLY A 1 91 ? 10.952 -5.508 -21.494 1.00 92.31 91 GLY A O 1
ATOM 684 N N . TRP A 1 92 ? 11.629 -7.036 -22.996 1.00 94.19 92 TRP A N 1
ATOM 685 C CA . TRP A 1 92 ? 11.043 -8.176 -22.286 1.00 94.19 92 TRP A CA 1
ATOM 686 C C . TRP A 1 92 ? 11.713 -8.389 -20.926 1.00 94.19 92 TRP A C 1
ATOM 688 O O . TRP A 1 92 ? 11.022 -8.485 -19.918 1.00 94.19 92 TRP A O 1
ATOM 698 N N . ALA A 1 93 ? 13.048 -8.400 -20.881 1.00 93.19 93 ALA A N 1
ATOM 699 C CA . ALA A 1 93 ? 13.808 -8.615 -19.653 1.00 93.19 93 ALA A CA 1
ATOM 700 C C . ALA A 1 93 ? 13.543 -7.516 -18.608 1.00 93.19 93 ALA A C 1
ATOM 702 O O . ALA A 1 93 ? 13.383 -7.812 -17.423 1.00 93.19 93 ALA A O 1
ATOM 703 N N . ALA A 1 94 ? 13.438 -6.258 -19.046 1.00 94.62 94 ALA A N 1
ATOM 704 C CA . ALA A 1 94 ? 13.135 -5.130 -18.173 1.00 94.62 94 ALA A CA 1
ATOM 705 C C . ALA A 1 94 ? 11.697 -5.181 -17.628 1.00 94.62 94 ALA A C 1
ATOM 707 O O . ALA A 1 94 ? 11.472 -5.065 -16.418 1.00 94.62 94 ALA A O 1
ATOM 708 N N . LEU A 1 95 ? 10.707 -5.378 -18.504 1.00 95.31 95 LEU A N 1
ATOM 709 C CA . LEU A 1 95 ? 9.295 -5.310 -18.120 1.00 95.31 95 LEU A CA 1
ATOM 710 C C . LEU A 1 95 ? 8.812 -6.565 -17.389 1.00 95.31 95 LEU A C 1
ATOM 712 O O . LEU A 1 95 ? 7.950 -6.454 -16.520 1.00 95.31 95 LEU A O 1
ATOM 716 N N . PHE A 1 96 ? 9.395 -7.737 -17.658 1.00 95.19 96 PHE A N 1
ATOM 717 C CA . PHE A 1 96 ? 9.038 -8.980 -16.967 1.00 95.19 96 PHE A CA 1
ATOM 718 C C . PHE A 1 96 ? 9.211 -8.855 -15.447 1.00 95.19 96 PHE A C 1
ATOM 720 O O . PHE A 1 96 ? 8.286 -9.136 -14.681 1.00 95.19 96 PHE A O 1
ATOM 727 N N . THR A 1 97 ? 10.376 -8.374 -15.010 1.00 92.19 97 THR A N 1
ATOM 728 C CA . THR A 1 97 ? 10.687 -8.171 -13.587 1.00 92.19 97 THR A CA 1
ATOM 729 C C . THR A 1 97 ? 9.916 -6.986 -13.007 1.00 92.19 97 THR A C 1
ATOM 731 O O . THR A 1 97 ? 9.498 -7.011 -11.847 1.00 92.19 97 THR A O 1
ATOM 734 N N . THR A 1 98 ? 9.677 -5.955 -13.824 1.00 95.69 98 THR A N 1
ATOM 735 C CA . THR A 1 98 ? 8.892 -4.786 -13.416 1.00 95.69 98 THR A CA 1
ATOM 736 C C . THR A 1 98 ? 7.457 -5.183 -13.069 1.00 95.69 98 THR A C 1
ATOM 738 O O . THR A 1 98 ? 7.007 -4.867 -11.975 1.00 95.69 98 THR A O 1
ATOM 741 N N . PHE A 1 99 ? 6.761 -5.947 -13.912 1.00 95.50 99 PHE A N 1
ATOM 742 C CA . PHE A 1 99 ? 5.363 -6.314 -13.648 1.00 95.50 99 PHE A CA 1
ATOM 743 C C . PHE A 1 99 ? 5.197 -7.383 -12.566 1.00 95.50 99 PHE A C 1
ATOM 745 O O . PHE A 1 99 ? 4.202 -7.372 -11.845 1.00 95.50 99 PHE A O 1
ATOM 752 N N . ARG A 1 100 ? 6.141 -8.325 -12.432 1.00 94.31 100 ARG A N 1
ATOM 753 C CA . ARG A 1 100 ? 6.015 -9.389 -11.418 1.00 94.31 100 ARG A CA 1
ATOM 754 C C . ARG A 1 100 ? 6.344 -8.929 -10.009 1.00 94.31 100 ARG A C 1
ATOM 756 O O . ARG A 1 100 ? 5.762 -9.458 -9.065 1.00 94.31 100 ARG A O 1
ATOM 763 N N . GLU A 1 101 ? 7.308 -8.029 -9.862 1.00 94.06 101 GLU A N 1
ATOM 764 C CA . GLU A 1 101 ? 7.931 -7.786 -8.561 1.00 94.06 101 GLU A CA 1
ATOM 765 C C . GLU A 1 101 ? 8.040 -6.296 -8.269 1.00 94.06 101 GLU A C 1
ATOM 767 O O . GLU A 1 101 ? 7.340 -5.779 -7.397 1.00 94.06 101 GLU A O 1
ATOM 772 N N . ILE A 1 102 ? 8.908 -5.598 -9.003 1.00 93.88 102 ILE A N 1
ATOM 773 C CA . ILE A 1 102 ? 9.375 -4.266 -8.609 1.00 93.88 102 ILE A CA 1
ATOM 774 C C . ILE A 1 102 ? 8.271 -3.211 -8.733 1.00 93.88 102 ILE A C 1
ATOM 776 O O . ILE A 1 102 ? 8.123 -2.384 -7.836 1.00 93.88 102 ILE A O 1
ATOM 780 N N . GLY A 1 103 ? 7.466 -3.256 -9.793 1.00 92.44 103 GLY A N 1
ATOM 781 C CA . GLY A 1 103 ? 6.341 -2.348 -10.015 1.00 92.44 103 GLY A CA 1
ATOM 782 C C . GLY A 1 103 ? 5.313 -2.437 -8.885 1.00 92.44 103 GLY A C 1
ATOM 783 O O . GLY A 1 103 ? 5.150 -1.459 -8.148 1.00 92.44 103 GLY A O 1
ATOM 784 N N . PRO A 1 104 ? 4.680 -3.606 -8.662 1.00 94.38 104 PRO A N 1
ATOM 785 C CA . PRO A 1 104 ? 3.733 -3.785 -7.565 1.00 94.38 104 PRO A CA 1
ATOM 786 C C . PRO A 1 104 ? 4.321 -3.450 -6.188 1.00 94.38 104 PRO A C 1
ATOM 788 O O . PRO A 1 104 ? 3.646 -2.812 -5.379 1.00 94.38 104 PRO A O 1
ATOM 791 N N . LEU A 1 105 ? 5.578 -3.828 -5.923 1.00 96.31 105 LEU A N 1
ATOM 792 C CA . LEU A 1 105 ? 6.242 -3.576 -4.642 1.00 96.31 105 LEU A CA 1
ATOM 793 C C . LEU A 1 105 ? 6.442 -2.079 -4.384 1.00 96.31 105 LEU A C 1
ATOM 795 O O . LEU A 1 105 ? 6.070 -1.587 -3.316 1.00 96.31 105 LEU A O 1
ATOM 799 N N . LEU A 1 106 ? 6.999 -1.340 -5.347 1.00 95.62 106 LEU A N 1
ATOM 800 C CA . LEU A 1 106 ? 7.256 0.093 -5.190 1.00 95.62 106 LEU A CA 1
ATOM 801 C C . LEU A 1 106 ? 5.956 0.894 -5.117 1.00 95.62 106 LEU A C 1
ATOM 803 O O . LEU A 1 106 ? 5.835 1.790 -4.280 1.00 95.62 106 LEU A O 1
ATOM 807 N N . ILE A 1 107 ? 4.961 0.543 -5.934 1.00 95.19 107 ILE A N 1
ATOM 808 C CA . ILE A 1 107 ? 3.645 1.190 -5.909 1.00 95.19 107 ILE A CA 1
ATOM 809 C C . ILE A 1 107 ? 2.963 0.955 -4.559 1.00 95.19 107 ILE A C 1
ATOM 811 O O . ILE A 1 107 ? 2.474 1.912 -3.956 1.00 95.19 107 ILE A O 1
ATOM 815 N N . ALA A 1 108 ? 2.980 -0.276 -4.039 1.00 94.81 108 ALA A N 1
ATOM 816 C CA . ALA A 1 108 ? 2.421 -0.588 -2.725 1.00 94.81 108 ALA A CA 1
ATOM 817 C C . ALA A 1 108 ? 3.139 0.172 -1.598 1.00 94.81 108 ALA A C 1
ATOM 819 O O . ALA A 1 108 ? 2.480 0.706 -0.703 1.00 94.81 108 ALA A O 1
ATOM 820 N N . LEU A 1 109 ? 4.471 0.272 -1.654 1.00 95.31 109 LEU A N 1
ATOM 821 C CA . LEU A 1 109 ? 5.268 1.008 -0.671 1.00 95.31 109 LEU A CA 1
ATOM 822 C C . LEU A 1 109 ? 4.918 2.506 -0.666 1.00 95.31 109 LEU A C 1
ATOM 824 O O . LEU A 1 109 ? 4.641 3.072 0.393 1.00 95.31 109 LEU A O 1
ATOM 828 N N . MET A 1 110 ? 4.888 3.140 -1.843 1.00 94.25 110 MET A N 1
ATOM 829 C CA . MET A 1 110 ? 4.565 4.566 -1.985 1.00 94.25 110 MET A CA 1
ATOM 830 C C . MET A 1 110 ? 3.116 4.865 -1.589 1.00 94.25 110 MET A C 1
ATOM 832 O O . MET A 1 110 ? 2.847 5.835 -0.874 1.00 94.25 110 MET A O 1
ATOM 836 N N . PHE A 1 111 ? 2.182 4.008 -2.010 1.00 95.00 111 PHE A N 1
ATOM 837 C CA . PHE A 1 111 ? 0.775 4.115 -1.644 1.00 95.00 111 PHE A CA 1
ATOM 838 C C . PHE A 1 111 ? 0.583 4.001 -0.130 1.00 95.00 111 PHE A C 1
ATOM 840 O O . PHE A 1 111 ? -0.067 4.861 0.463 1.00 95.00 111 PHE A O 1
ATOM 847 N N . ASN A 1 112 ? 1.183 2.994 0.514 1.00 94.00 112 ASN A N 1
ATOM 848 C CA . ASN A 1 112 ? 1.083 2.800 1.960 1.00 94.00 112 ASN A CA 1
ATOM 849 C C . ASN A 1 112 ? 1.688 3.985 2.729 1.00 94.00 112 ASN A C 1
ATOM 851 O O . ASN A 1 112 ? 1.039 4.529 3.619 1.00 94.00 112 ASN A O 1
ATOM 855 N N . GLY A 1 113 ? 2.872 4.462 2.332 1.00 92.69 113 GLY A N 1
ATOM 856 C CA . GLY A 1 113 ? 3.504 5.618 2.972 1.00 92.69 113 GLY A CA 1
ATOM 857 C C . GLY A 1 113 ? 2.596 6.851 3.004 1.00 92.69 113 GLY A C 1
ATOM 858 O O . GLY A 1 113 ? 2.453 7.493 4.042 1.00 92.69 113 GLY A O 1
ATOM 859 N N . ARG A 1 114 ? 1.913 7.153 1.894 1.00 93.19 114 ARG A N 1
ATOM 860 C CA . ARG A 1 114 ? 0.993 8.295 1.808 1.00 93.19 114 ARG A CA 1
ATOM 861 C C . ARG A 1 114 ? -0.355 8.020 2.476 1.00 93.19 114 ARG A C 1
ATOM 863 O O . ARG A 1 114 ? -0.795 8.779 3.339 1.00 93.19 114 ARG A O 1
ATOM 870 N N . VAL A 1 115 ? -1.051 6.982 2.021 1.00 95.38 115 VAL A N 1
ATOM 871 C CA . VAL A 1 115 ? -2.444 6.704 2.396 1.00 95.38 115 VAL A CA 1
ATOM 872 C C . VAL A 1 115 ? -2.528 6.128 3.804 1.00 95.38 115 VAL A C 1
ATOM 874 O O . VAL A 1 115 ? -3.413 6.517 4.562 1.00 95.38 115 VAL A O 1
ATOM 877 N N . GLY A 1 116 ? -1.582 5.276 4.198 1.00 93.44 116 GLY A N 1
ATOM 878 C CA . GLY A 1 116 ? -1.478 4.742 5.555 1.00 93.44 116 GLY A CA 1
ATOM 879 C C . GLY A 1 116 ? -1.228 5.838 6.590 1.00 93.44 116 GLY A C 1
ATOM 880 O O . GLY A 1 116 ? -1.936 5.894 7.598 1.00 93.44 116 GLY A O 1
ATOM 881 N N . ALA A 1 117 ? -0.302 6.767 6.319 1.00 93.50 117 ALA A N 1
ATOM 882 C CA . ALA A 1 117 ? -0.062 7.918 7.194 1.00 93.50 117 ALA A CA 1
ATOM 883 C C . ALA A 1 117 ? -1.295 8.830 7.290 1.00 93.50 117 ALA A C 1
ATOM 885 O O . ALA A 1 117 ? -1.688 9.221 8.388 1.00 93.50 117 ALA A O 1
ATOM 886 N N . ASN A 1 118 ? -1.946 9.119 6.157 1.00 93.75 118 ASN A N 1
ATOM 887 C CA . ASN A 1 118 ? -3.148 9.952 6.123 1.00 93.75 118 ASN A CA 1
ATOM 888 C C . ASN A 1 118 ? -4.307 9.323 6.918 1.00 93.75 118 ASN A C 1
ATOM 890 O O . ASN A 1 118 ? -4.903 9.988 7.761 1.00 93.75 118 ASN A O 1
ATOM 894 N N . ASN A 1 119 ? -4.564 8.027 6.720 1.00 94.69 119 ASN A N 1
ATOM 895 C CA . ASN A 1 119 ? -5.596 7.291 7.450 1.00 94.69 119 ASN A CA 1
ATOM 896 C C . ASN A 1 119 ? -5.295 7.197 8.949 1.00 94.69 119 ASN A C 1
ATOM 898 O O . ASN A 1 119 ? -6.214 7.318 9.756 1.00 94.69 119 ASN A O 1
ATOM 902 N N . THR A 1 120 ? -4.028 6.998 9.321 1.00 94.88 120 THR A N 1
ATOM 903 C CA . THR A 1 120 ? -3.599 6.956 10.728 1.00 94.88 120 THR A CA 1
ATOM 904 C C . THR A 1 120 ? -3.810 8.306 11.402 1.00 94.88 120 THR A C 1
ATOM 906 O O . THR A 1 120 ? -4.384 8.358 12.487 1.00 94.88 120 THR A O 1
ATOM 909 N N . ALA A 1 121 ? -3.407 9.399 10.748 1.00 95.94 121 ALA A N 1
ATOM 910 C CA . ALA A 1 121 ? -3.620 10.747 11.259 1.00 95.94 121 ALA A CA 1
ATOM 911 C C . ALA A 1 121 ? -5.115 11.056 11.410 1.00 95.94 121 ALA A C 1
ATOM 913 O O . ALA A 1 121 ? -5.539 11.536 12.456 1.00 95.94 121 ALA A O 1
ATOM 914 N N . GLU A 1 122 ? -5.925 10.716 10.407 1.00 94.88 122 GLU A N 1
ATOM 915 C CA . GLU A 1 122 ? -7.362 10.976 10.435 1.00 94.88 122 GLU A CA 1
ATOM 916 C C . GLU A 1 122 ? -8.079 10.178 11.527 1.00 94.88 122 GLU A C 1
ATOM 918 O O . GLU A 1 122 ? -8.829 10.756 12.309 1.00 94.88 122 GLU A O 1
ATOM 923 N N . LEU A 1 123 ? -7.816 8.870 11.641 1.00 94.94 123 LEU A N 1
ATOM 924 C CA . LEU A 1 123 ? -8.369 8.061 12.732 1.00 94.94 123 LEU A CA 1
ATOM 925 C C . LEU A 1 123 ? -7.885 8.557 14.099 1.00 94.94 123 LEU A C 1
ATOM 927 O O . LEU A 1 123 ? -8.678 8.617 15.033 1.00 94.94 123 LEU A O 1
ATOM 931 N N . GLY A 1 124 ? -6.620 8.969 14.216 1.00 96.75 124 GLY A N 1
ATOM 932 C CA . GLY A 1 124 ? -6.080 9.573 15.434 1.00 96.75 124 GLY A CA 1
ATOM 933 C C . GLY A 1 124 ? -6.821 10.851 15.829 1.00 96.75 124 GLY A C 1
ATOM 934 O O . GLY A 1 124 ? -7.212 11.004 16.984 1.00 96.75 124 GLY A O 1
ATOM 935 N N . THR A 1 125 ? -7.103 11.738 14.871 1.00 97.44 125 THR A N 1
ATOM 936 C CA . THR A 1 125 ? -7.923 12.931 15.115 1.00 97.44 125 THR A CA 1
ATOM 937 C C . THR A 1 125 ? -9.338 12.558 15.549 1.00 97.44 125 THR A C 1
ATOM 939 O O . THR A 1 125 ? -9.864 13.165 16.479 1.00 97.44 125 THR A O 1
ATOM 942 N N . MET A 1 126 ? -9.950 11.540 14.940 1.00 97.44 126 MET A N 1
ATOM 943 C CA . MET A 1 126 ? -11.289 11.076 15.323 1.00 97.44 126 MET A CA 1
ATOM 944 C C . MET A 1 126 ? -11.338 10.472 16.733 1.00 97.44 126 MET A C 1
ATOM 946 O O . MET A 1 126 ? -12.373 10.568 17.389 1.00 97.44 126 MET A O 1
ATOM 950 N N . VAL A 1 127 ? -10.240 9.875 17.210 1.00 96.88 127 VAL A N 1
ATOM 951 C CA . VAL A 1 127 ? -10.099 9.432 18.608 1.00 96.88 127 VAL A CA 1
ATOM 952 C C . VAL A 1 127 ? -10.011 10.640 19.540 1.00 96.88 127 VAL A C 1
ATOM 954 O O . VAL A 1 127 ? -10.777 10.730 20.490 1.00 96.88 127 VAL A O 1
ATOM 957 N N . VAL A 1 128 ? -9.114 11.592 19.260 1.00 98.00 128 VAL A N 1
ATOM 958 C CA . VAL A 1 128 ? -8.880 12.763 20.131 1.00 98.00 128 VAL A CA 1
ATOM 959 C C . VAL A 1 128 ? -10.096 13.693 20.197 1.00 98.00 128 VAL A C 1
ATOM 961 O O . VAL A 1 128 ? -10.321 14.342 21.210 1.00 98.00 128 VAL A O 1
ATOM 964 N N . THR A 1 129 ? -10.887 13.754 19.126 1.00 97.81 129 THR A N 1
ATOM 965 C CA . THR A 1 129 ? -12.127 14.550 19.056 1.00 97.81 129 THR A CA 1
ATOM 966 C C . THR A 1 129 ? -13.372 13.777 19.500 1.00 97.81 129 THR A C 1
ATOM 968 O O . THR A 1 129 ? -14.483 14.249 19.277 1.00 97.81 129 THR A O 1
ATOM 971 N N . GLU A 1 130 ? -13.201 12.584 20.080 1.00 97.19 130 GLU A N 1
ATOM 972 C CA . GLU A 1 130 ? -14.273 11.708 20.584 1.00 97.19 130 GLU A CA 1
ATOM 973 C C . GLU A 1 130 ? -15.330 11.302 19.536 1.00 97.19 130 GLU A C 1
ATOM 975 O O . GLU A 1 130 ? -16.379 10.752 19.866 1.00 97.19 130 GLU A O 1
ATOM 980 N N . GLN A 1 131 ? -15.059 11.490 18.240 1.00 97.38 131 GLN A N 1
ATOM 981 C CA . GLN A 1 131 ? -15.993 11.128 17.168 1.00 97.38 131 GLN A CA 1
ATOM 982 C C . GLN A 1 131 ? -16.258 9.618 17.126 1.00 97.38 131 GLN A C 1
ATOM 984 O O . GLN A 1 131 ? -17.369 9.188 16.816 1.00 97.38 131 GLN A O 1
ATOM 989 N N . ILE A 1 132 ? -15.254 8.798 17.456 1.00 95.44 132 ILE A N 1
ATOM 990 C CA . ILE A 1 132 ? -15.419 7.338 17.527 1.00 95.44 132 ILE A CA 1
ATOM 991 C C . ILE A 1 132 ? -16.355 6.946 18.677 1.00 95.44 132 ILE A C 1
ATOM 993 O O . ILE A 1 132 ? -17.179 6.043 18.516 1.00 95.44 132 ILE A O 1
ATOM 997 N N . ASP A 1 133 ? -16.263 7.627 19.817 1.00 96.50 133 ASP A N 1
ATOM 998 C CA . ASP A 1 133 ? -17.124 7.360 20.968 1.00 96.50 133 ASP A CA 1
ATOM 999 C C . ASP A 1 133 ? -18.537 7.912 20.758 1.00 96.50 133 ASP A C 1
ATOM 1001 O O . ASP A 1 133 ? -19.510 7.248 21.118 1.00 96.50 133 ASP A O 1
ATOM 1005 N N . ALA A 1 134 ? -18.679 9.032 20.045 1.00 96.94 134 ALA A N 1
ATOM 1006 C CA . ALA A 1 134 ? -19.973 9.534 19.592 1.00 96.94 134 ALA A CA 1
ATOM 1007 C C . ALA A 1 134 ? -20.707 8.519 18.694 1.00 96.94 134 ALA A C 1
ATOM 1009 O O . ALA A 1 134 ? -21.899 8.282 18.882 1.00 96.94 134 ALA A O 1
ATOM 1010 N N . LEU A 1 135 ? -20.006 7.851 17.765 1.00 95.25 135 LEU A N 1
ATOM 1011 C CA . LEU A 1 135 ? -20.606 6.774 16.961 1.00 95.25 135 LEU A CA 1
ATOM 1012 C C . LEU A 1 135 ? -21.117 5.627 17.842 1.00 95.25 135 LEU A C 1
ATOM 1014 O O . LEU A 1 135 ? -22.239 5.159 17.648 1.00 95.25 135 LEU A O 1
ATOM 1018 N N . ARG A 1 136 ? -20.334 5.215 18.847 1.00 96.00 136 ARG A N 1
ATOM 1019 C CA . ARG A 1 136 ? -20.748 4.178 19.807 1.00 96.00 136 ARG A CA 1
ATOM 1020 C C . ARG A 1 136 ? -21.977 4.606 20.612 1.00 96.00 136 ARG A C 1
ATOM 1022 O O . ARG A 1 136 ? -22.869 3.785 20.811 1.00 96.00 136 ARG A O 1
ATOM 1029 N N . ALA A 1 137 ? -22.057 5.874 21.023 1.00 97.12 137 ALA A N 1
ATOM 1030 C CA . ALA A 1 137 ? -23.211 6.435 21.730 1.00 97.12 137 ALA A CA 1
ATOM 1031 C C . ALA A 1 137 ? -24.491 6.432 20.872 1.00 97.12 137 ALA A C 1
ATOM 1033 O O . ALA A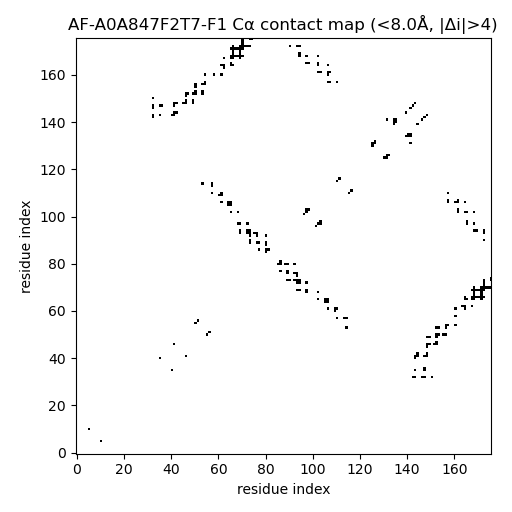 1 137 ? -25.588 6.262 21.397 1.00 97.12 137 ALA A O 1
ATOM 1034 N N . LEU A 1 138 ? -24.349 6.543 19.549 1.00 96.56 138 LEU A N 1
ATOM 1035 C CA . LEU A 1 138 ? -25.440 6.421 18.576 1.00 96.56 138 LEU A CA 1
ATOM 1036 C C . LEU A 1 138 ? -25.767 4.965 18.196 1.00 96.56 138 LEU A C 1
ATOM 1038 O O . LEU A 1 138 ? -26.511 4.734 17.245 1.00 96.56 138 LEU A O 1
ATOM 1042 N N . ALA A 1 139 ? -25.211 3.978 18.908 1.00 94.81 139 ALA A N 1
ATOM 1043 C CA . ALA A 1 139 ? -25.317 2.552 18.591 1.00 94.81 139 ALA A CA 1
ATOM 1044 C C . ALA A 1 139 ? -24.820 2.189 17.174 1.00 94.81 139 ALA A C 1
ATOM 1046 O O . ALA A 1 139 ? -25.227 1.177 16.597 1.00 94.81 139 ALA A O 1
ATOM 1047 N N . ILE A 1 140 ? -23.912 2.998 16.617 1.00 92.25 140 ILE A N 1
ATOM 1048 C CA . ILE A 1 140 ? -23.258 2.748 15.334 1.00 92.25 140 ILE A CA 1
ATOM 1049 C C . ILE A 1 140 ? -21.915 2.078 15.596 1.00 92.25 140 ILE A C 1
ATOM 1051 O O . ILE A 1 140 ? -21.083 2.558 16.364 1.00 92.25 140 ILE A O 1
ATOM 1055 N N . ASP A 1 141 ? -21.681 0.962 14.916 1.00 91.12 141 ASP A N 1
ATOM 1056 C CA . ASP A 1 141 ? -20.427 0.235 15.023 1.00 91.12 141 ASP A CA 1
ATOM 1057 C C . ASP A 1 141 ? -19.309 0.921 14.205 1.00 91.12 141 ASP A C 1
ATOM 1059 O O . ASP A 1 141 ? -19.340 0.880 12.966 1.00 91.12 141 ASP A O 1
ATOM 1063 N N . PRO A 1 142 ? -18.289 1.516 14.856 1.00 91.50 142 PRO A N 1
ATOM 1064 C CA . PRO A 1 142 ? -17.274 2.309 14.168 1.00 91.50 142 PRO A CA 1
ATOM 1065 C C . PRO A 1 142 ? -16.392 1.470 13.239 1.00 91.50 142 PRO A C 1
ATOM 1067 O O . PRO A 1 142 ? -15.888 1.985 12.243 1.00 91.50 142 PRO A O 1
ATOM 1070 N N . ILE A 1 143 ? -16.208 0.173 13.510 1.00 91.44 143 ILE A N 1
ATOM 1071 C CA . ILE A 1 143 ? -15.368 -0.679 12.659 1.00 91.44 143 ILE A CA 1
ATOM 1072 C C . ILE A 1 143 ? -16.064 -0.914 11.314 1.00 91.44 143 ILE A C 1
ATOM 1074 O O . ILE A 1 143 ? -15.428 -0.800 10.268 1.00 91.44 143 ILE A O 1
ATOM 1078 N N . THR A 1 144 ? -17.370 -1.195 11.321 1.00 89.88 144 THR A N 1
ATOM 1079 C CA . THR A 1 144 ? -18.139 -1.408 10.083 1.00 89.88 144 THR A CA 1
ATOM 1080 C C . THR A 1 144 ? -18.331 -0.105 9.309 1.00 89.88 144 THR A C 1
ATOM 1082 O O . THR A 1 144 ? -18.283 -0.123 8.083 1.00 89.88 144 THR A O 1
ATOM 1085 N N . TYR A 1 145 ? -18.520 1.018 10.007 1.00 89.44 145 TYR A N 1
ATOM 1086 C CA . TYR A 1 145 ? -18.802 2.307 9.373 1.00 89.44 145 TYR A CA 1
ATOM 1087 C C . TYR A 1 145 ? -17.545 3.040 8.869 1.00 89.44 145 TYR A C 1
ATOM 1089 O O . TYR A 1 145 ? -17.583 3.640 7.802 1.00 89.44 145 TYR A O 1
ATOM 1097 N N . LEU A 1 146 ? -16.420 2.980 9.594 1.00 90.69 146 LEU A N 1
ATOM 1098 C CA . LEU A 1 146 ? -15.195 3.717 9.241 1.00 90.69 146 LEU A CA 1
ATOM 1099 C C . LEU A 1 146 ? -14.097 2.818 8.674 1.00 90.69 146 LEU A C 1
ATOM 1101 O O . LEU A 1 146 ? -13.518 3.115 7.631 1.00 90.69 146 LEU A O 1
ATOM 1105 N N . VAL A 1 147 ? -13.774 1.727 9.372 1.00 92.56 147 VAL A N 1
ATOM 1106 C CA . VAL A 1 147 ? -12.552 0.954 9.097 1.00 92.56 147 VAL A CA 1
ATOM 1107 C C . VAL A 1 147 ? -12.724 0.039 7.884 1.00 92.56 147 VAL A C 1
ATOM 1109 O O . VAL A 1 147 ? -11.856 0.006 7.013 1.00 92.56 14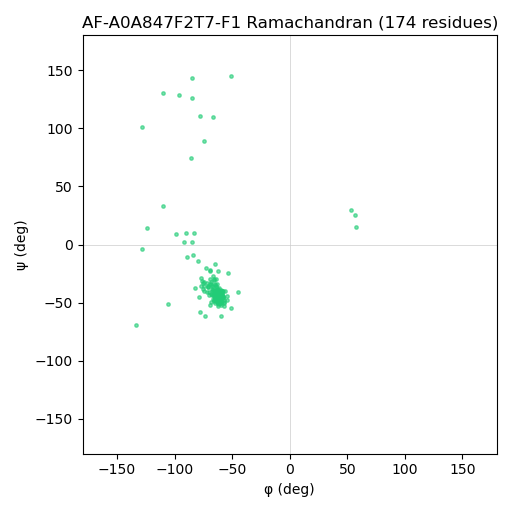7 VAL A O 1
ATOM 1112 N N . VAL A 1 148 ? -13.851 -0.675 7.788 1.00 92.31 148 VAL A N 1
ATOM 1113 C CA . VAL A 1 148 ? -14.128 -1.615 6.685 1.00 92.31 148 VAL A CA 1
ATOM 1114 C C . VAL A 1 148 ? -14.168 -0.923 5.311 1.00 92.31 148 VAL A C 1
ATOM 1116 O O . VAL A 1 148 ? -13.467 -1.400 4.414 1.00 92.31 148 VAL A O 1
ATOM 1119 N N . PRO A 1 149 ? -14.893 0.200 5.105 1.00 91.56 149 PRO A N 1
ATOM 1120 C CA . PRO A 1 149 ? -14.912 0.880 3.810 1.00 91.56 149 PRO A CA 1
ATOM 1121 C C . PRO A 1 149 ? -13.523 1.368 3.391 1.00 91.56 149 PRO A C 1
ATOM 1123 O O . PRO A 1 149 ? -13.162 1.202 2.229 1.00 91.56 149 PRO A O 1
ATOM 1126 N N . ARG A 1 150 ? -12.723 1.892 4.336 1.00 92.81 150 ARG A N 1
ATOM 1127 C CA . ARG A 1 150 ? -11.337 2.328 4.091 1.00 92.81 150 ARG A CA 1
ATOM 1128 C C . ARG A 1 150 ? -10.426 1.165 3.711 1.00 92.81 150 ARG A C 1
ATOM 1130 O O . ARG A 1 150 ? -9.636 1.283 2.781 1.00 92.81 150 ARG A O 1
ATOM 1137 N N . ALA A 1 151 ? -10.525 0.037 4.414 1.00 92.44 151 ALA A N 1
ATOM 1138 C CA . ALA A 1 151 ? -9.731 -1.152 4.111 1.00 92.44 151 ALA A CA 1
ATOM 1139 C C . ALA A 1 151 ? -10.028 -1.681 2.700 1.00 92.44 151 ALA A C 1
ATOM 1141 O O . ALA A 1 151 ? -9.107 -1.949 1.927 1.00 92.44 151 ALA A O 1
ATOM 1142 N N . LEU A 1 152 ? -11.312 -1.762 2.338 1.00 92.44 152 LEU A N 1
ATOM 1143 C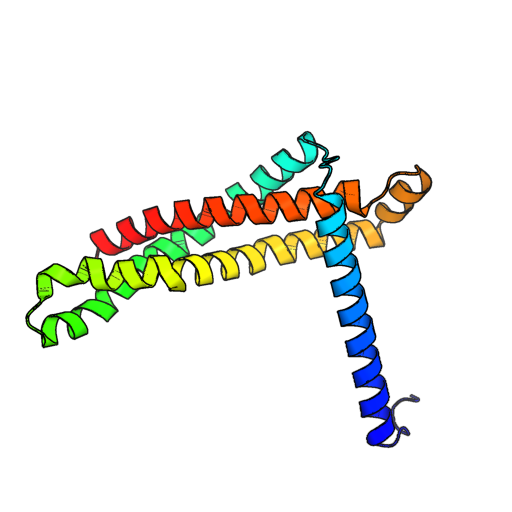 CA . LEU A 1 152 ? -11.724 -2.217 1.014 1.00 92.44 152 LEU A CA 1
ATOM 1144 C C . LEU A 1 152 ? -11.338 -1.218 -0.084 1.00 92.44 152 LEU A C 1
ATOM 1146 O O . LEU A 1 152 ? -10.835 -1.625 -1.132 1.00 92.44 152 LEU A O 1
ATOM 1150 N N . SER A 1 153 ? -11.532 0.085 0.151 1.00 93.12 153 SER A N 1
ATOM 1151 C CA . SER A 1 153 ? -11.147 1.117 -0.813 1.00 93.12 153 SER A CA 1
ATOM 1152 C C . SER A 1 153 ? -9.640 1.114 -1.047 1.00 93.12 153 SER A C 1
ATOM 1154 O O . SER A 1 153 ? -9.222 1.242 -2.193 1.00 93.12 153 SER A O 1
ATOM 1156 N N . MET A 1 154 ? -8.825 0.916 -0.004 1.00 93.75 154 MET A N 1
ATOM 1157 C CA . MET A 1 154 ? -7.371 0.786 -0.136 1.00 93.75 154 MET A CA 1
ATOM 1158 C C . MET A 1 154 ? -6.984 -0.413 -0.999 1.00 93.75 154 MET A C 1
ATOM 1160 O O . MET A 1 154 ? -6.188 -0.246 -1.917 1.00 93.75 154 MET A O 1
ATOM 1164 N N . ALA A 1 155 ? -7.565 -1.591 -0.755 1.00 92.94 155 ALA A N 1
ATOM 1165 C CA . ALA A 1 155 ? -7.255 -2.793 -1.527 1.00 92.94 155 ALA A CA 1
ATOM 1166 C C . ALA A 1 155 ? -7.564 -2.610 -3.024 1.00 92.94 155 ALA A C 1
ATOM 1168 O O . ALA A 1 155 ? -6.700 -2.834 -3.868 1.00 92.94 155 ALA A O 1
ATOM 1169 N N . ILE A 1 156 ? -8.766 -2.124 -3.349 1.00 94.56 156 ILE A N 1
ATOM 1170 C CA . ILE A 1 156 ? -9.203 -1.927 -4.740 1.00 94.56 156 ILE A CA 1
ATOM 1171 C C . ILE A 1 156 ? -8.395 -0.818 -5.421 1.00 94.56 156 ILE A C 1
ATOM 1173 O O . ILE A 1 156 ? -7.955 -0.972 -6.560 1.00 94.56 156 ILE A O 1
ATOM 1177 N N . THR A 1 157 ? -8.172 0.295 -4.720 1.00 95.19 157 THR A N 1
ATOM 1178 C CA . THR A 1 157 ? -7.396 1.422 -5.252 1.00 95.19 157 THR A CA 1
ATOM 1179 C C . THR A 1 157 ? -5.949 1.017 -5.503 1.00 95.19 157 THR A C 1
ATOM 1181 O O . THR A 1 157 ? -5.400 1.381 -6.535 1.00 95.19 157 THR A O 1
ATOM 1184 N N . MET A 1 158 ? -5.340 0.229 -4.613 1.00 95.12 158 MET A N 1
ATOM 1185 C CA . MET A 1 158 ? -3.978 -0.265 -4.800 1.00 95.12 158 MET A CA 1
ATOM 1186 C C . MET A 1 158 ? -3.874 -1.125 -6.062 1.00 95.12 158 MET A C 1
ATOM 1188 O O . MET A 1 158 ? -3.001 -0.874 -6.884 1.00 95.12 158 MET A O 1
ATOM 1192 N N . THR A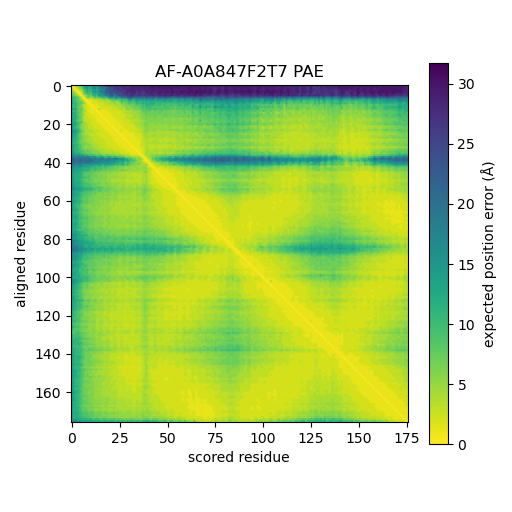 1 159 ? -4.793 -2.074 -6.272 1.00 95.12 159 THR A N 1
ATOM 1193 C CA . THR A 1 159 ? -4.819 -2.882 -7.503 1.00 95.12 159 THR A CA 1
ATOM 1194 C C . THR A 1 159 ? -4.970 -2.014 -8.754 1.00 95.12 159 THR A C 1
ATOM 1196 O O . THR A 1 159 ? -4.235 -2.200 -9.720 1.00 95.12 159 THR A O 1
ATOM 1199 N N . ALA A 1 160 ? -5.874 -1.031 -8.733 1.00 95.81 160 ALA A N 1
ATOM 1200 C CA . ALA A 1 160 ? -6.061 -0.115 -9.857 1.00 95.81 160 ALA A CA 1
ATOM 1201 C C . ALA A 1 160 ? -4.814 0.747 -10.131 1.00 95.81 160 ALA A C 1
ATOM 1203 O O . ALA A 1 160 ? -4.452 0.963 -11.286 1.00 95.81 160 ALA A O 1
ATOM 1204 N N . LEU A 1 161 ? -4.136 1.214 -9.079 1.00 96.44 161 LEU A N 1
ATOM 1205 C CA . LEU A 1 161 ? -2.909 2.001 -9.189 1.00 96.44 161 LEU A CA 1
ATOM 1206 C C . LEU A 1 161 ? -1.723 1.176 -9.689 1.00 96.44 161 LEU A C 1
ATOM 1208 O O . LEU A 1 161 ? -0.909 1.724 -10.420 1.00 96.44 161 LEU A O 1
ATOM 1212 N N . VAL A 1 162 ? -1.628 -0.112 -9.339 1.00 96.19 162 VAL A N 1
ATOM 1213 C CA . VAL A 1 162 ? -0.601 -1.011 -9.893 1.00 96.19 162 VAL A CA 1
ATOM 1214 C C . VAL A 1 162 ? -0.780 -1.147 -11.400 1.00 96.19 162 VAL A C 1
ATOM 1216 O O . VAL A 1 162 ? 0.153 -0.866 -12.140 1.00 96.19 162 VAL A O 1
ATOM 1219 N N . ILE A 1 163 ? -2.002 -1.446 -11.852 1.00 96.06 163 ILE A N 1
ATOM 1220 C CA . ILE A 1 163 ? -2.321 -1.545 -13.284 1.00 96.06 163 ILE A CA 1
ATOM 1221 C C . ILE A 1 163 ? -1.994 -0.231 -14.007 1.00 96.06 163 ILE A C 1
ATOM 1223 O O . ILE A 1 163 ? -1.383 -0.238 -15.072 1.00 96.06 163 ILE A O 1
ATOM 1227 N N . LEU A 1 164 ? -2.374 0.911 -13.425 1.00 96.62 164 LEU A N 1
ATOM 1228 C CA . LEU A 1 164 ? -2.043 2.223 -13.979 1.00 96.62 164 LEU A CA 1
ATOM 1229 C C . LEU A 1 164 ? -0.527 2.454 -14.031 1.00 96.62 164 LEU A C 1
ATOM 1231 O O . LEU A 1 164 ? -0.015 2.932 -15.039 1.00 96.62 164 LEU A O 1
ATOM 1235 N N . GLY A 1 165 ? 0.189 2.105 -12.965 1.00 96.94 165 GLY A N 1
ATOM 1236 C CA . GLY A 1 165 ? 1.639 2.210 -12.898 1.00 96.94 165 GLY A CA 1
ATOM 1237 C C . GLY A 1 165 ? 2.331 1.359 -13.957 1.00 96.94 165 GLY A C 1
ATOM 1238 O O . GLY A 1 165 ? 3.240 1.860 -14.609 1.00 96.94 165 GLY A O 1
ATOM 1239 N N . ASP A 1 166 ? 1.859 0.139 -14.213 1.00 96.06 166 ASP A N 1
ATOM 1240 C CA . ASP A 1 166 ? 2.414 -0.731 -15.255 1.00 96.06 166 AS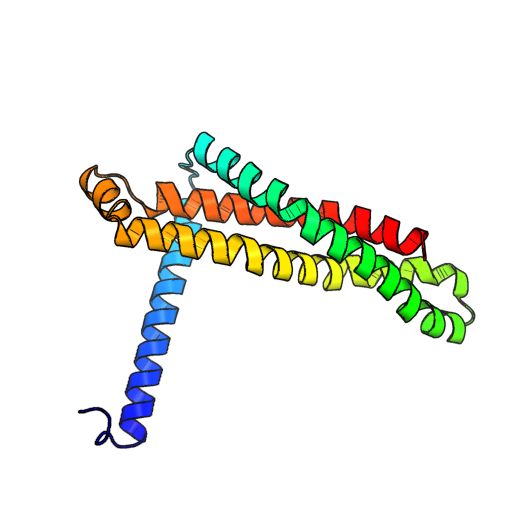P A CA 1
ATOM 1241 C C . ASP A 1 166 ? 2.359 -0.066 -16.639 1.00 96.06 166 ASP A C 1
ATOM 1243 O O . ASP A 1 166 ? 3.343 -0.109 -17.380 1.00 96.06 166 ASP A O 1
ATOM 1247 N N . PHE A 1 167 ? 1.273 0.647 -16.967 1.00 96.81 167 PHE A N 1
ATOM 1248 C CA . PHE A 1 167 ? 1.213 1.436 -18.203 1.00 96.81 167 PHE A CA 1
ATOM 1249 C C . PHE A 1 167 ? 2.309 2.508 -18.251 1.00 96.81 167 PHE A C 1
ATOM 1251 O O . PHE A 1 167 ? 3.011 2.627 -19.254 1.00 96.81 167 PHE A O 1
ATOM 1258 N N . PHE A 1 168 ? 2.498 3.272 -17.172 1.00 97.38 168 PHE A N 1
ATOM 1259 C CA . PHE A 1 168 ? 3.538 4.306 -17.116 1.00 97.38 168 PHE A CA 1
ATOM 1260 C C . PHE A 1 168 ? 4.959 3.737 -17.085 1.00 97.38 168 PHE A C 1
ATOM 1262 O O . PHE A 1 168 ? 5.867 4.360 -17.633 1.00 97.38 168 PHE A O 1
ATOM 1269 N N . ALA A 1 169 ? 5.153 2.543 -16.529 1.00 97.25 169 ALA A N 1
ATOM 1270 C CA . ALA A 1 169 ? 6.420 1.829 -16.596 1.00 97.25 169 ALA A CA 1
ATOM 1271 C C . ALA A 1 169 ? 6.767 1.423 -18.035 1.00 97.25 169 ALA A C 1
ATOM 1273 O O . ALA A 1 169 ? 7.914 1.589 -18.446 1.00 97.25 169 ALA A O 1
ATOM 1274 N N . ILE A 1 170 ? 5.785 0.983 -18.833 1.00 97.12 170 ILE A N 1
ATOM 1275 C CA . ILE A 1 170 ? 5.984 0.755 -20.274 1.00 97.12 170 ILE A CA 1
ATOM 1276 C C . ILE A 1 170 ? 6.405 2.053 -20.962 1.00 97.12 170 ILE A C 1
ATOM 1278 O O . ILE A 1 170 ? 7.372 2.049 -21.718 1.00 97.12 170 ILE A O 1
ATOM 1282 N N . PHE A 1 171 ? 5.721 3.168 -20.691 1.00 97.25 171 PHE A N 1
ATOM 1283 C CA . PHE A 1 171 ? 6.090 4.459 -21.281 1.00 97.25 171 PHE A CA 1
ATOM 1284 C C . PHE A 1 171 ? 7.526 4.866 -20.933 1.00 97.25 171 PHE A C 1
ATOM 1286 O O . PHE A 1 171 ? 8.269 5.269 -21.823 1.00 97.25 171 PHE A O 1
ATOM 1293 N N . GLY A 1 172 ? 7.938 4.717 -19.672 1.00 96.19 172 GLY A N 1
ATOM 1294 C CA . GLY A 1 172 ? 9.316 4.983 -19.255 1.00 96.19 172 GLY A CA 1
ATOM 1295 C C . GLY A 1 172 ? 10.334 4.076 -19.945 1.00 96.19 172 GLY A C 1
ATOM 1296 O O . GLY A 1 172 ? 11.385 4.546 -20.374 1.00 96.19 172 GLY A O 1
ATOM 1297 N N . ALA A 1 173 ? 9.997 2.797 -20.115 1.00 95.94 173 ALA A N 1
ATOM 1298 C CA . ALA A 1 173 ? 10.835 1.829 -20.813 1.00 95.94 173 ALA A CA 1
ATOM 1299 C C . ALA A 1 173 ? 10.958 2.108 -22.321 1.00 95.94 173 ALA A C 1
ATOM 1301 O O . ALA A 1 173 ? 12.019 1.886 -22.879 1.00 95.94 173 ALA A O 1
ATOM 1302 N N . ILE A 1 174 ? 9.904 2.595 -22.987 1.00 95.31 174 ILE A N 1
ATOM 1303 C CA . ILE A 1 174 ? 9.936 2.925 -24.426 1.00 95.31 174 ILE A CA 1
ATOM 1304 C C . ILE A 1 174 ? 10.783 4.173 -24.702 1.00 95.31 174 ILE A C 1
ATOM 1306 O O . ILE A 1 174 ? 11.417 4.269 -25.748 1.00 95.31 174 ILE A O 1
ATOM 1310 N N . VAL A 1 175 ? 10.750 5.150 -23.794 1.00 95.31 175 VAL A N 1
ATOM 1311 C CA . VAL A 1 175 ? 11.502 6.408 -23.934 1.00 95.31 175 VAL A CA 1
ATOM 1312 C C . VAL A 1 175 ? 13.009 6.209 -23.715 1.00 95.31 175 VAL A C 1
ATOM 1314 O O . VAL A 1 175 ? 13.791 7.056 -24.145 1.00 95.31 175 VAL A O 1
ATOM 1317 N N . THR A 1 176 ? 13.402 5.118 -23.052 1.00 93.00 176 THR A N 1
ATOM 1318 C CA . THR A 1 176 ? 14.786 4.819 -22.656 1.00 93.00 176 THR A CA 1
ATOM 1319 C C . THR A 1 176 ? 15.455 3.868 -23.637 1.00 93.00 176 THR A C 1
ATOM 1321 O O . THR A 1 176 ? 16.601 4.165 -24.040 1.00 93.00 176 THR A O 1
#

Foldseek 3Di:
DPPPPDDPVRVVVVVVVVVVVVVVVVVVLVVVLVVCVVVQPEDPVLLVVLLCVLQVVLQVVLLVVLLQLLQVLLVVQQVVCVVVVNNVCSNVRSLVCCLPPVLLVVLLVSSCVPLVVVLVVVVVVCVVVCVCVVCVVVVHHCCSHPVNSNVVSSVVSSVVSSVVSSVSSSVSNVVD

pLDDT: mean 92.11, std 7.99, range [48.84, 98.0]

Mean predicted aligned error: 5.63 Å

Sequence (176 aa):
MKAALLSLPTQVGVAALAIAQQTGGIAIMAAQILRRLLPPKIDRVEFFRNMYRMGVQSLPIVIATAFFTGGIMVIQAAPIVQSFNATHFVGWAALFTTFREIGPLLIALMFNGRVGANNTAELGTMVVTEQIDALRALAIDPITYLVVPRALSMAITMTALVILGDFFAIFGAIVT

Solvent-accessible surface area (backbone atoms only — not comparable to full-atom values): 9243 Å² total; per-residue (Å²): 143,74,79,88,77,57,55,72,70,52,51,53,51,52,50,51,51,52,50,52,52,52,53,49,52,52,51,52,51,52,50,50,43,59,53,52,55,66,72,69,70,58,59,61,68,60,24,53,52,44,30,50,58,55,39,63,71,42,42,67,61,35,42,53,52,24,20,52,50,22,24,53,31,32,65,64,28,40,64,61,31,46,76,68,75,40,63,91,45,23,66,55,58,19,48,52,51,31,70,74,45,55,44,50,50,52,42,50,52,55,48,43,61,54,49,49,50,50,52,50,53,50,54,50,50,32,55,78,69,42,50,54,56,52,34,49,74,69,74,39,58,53,56,53,70,54,49,37,33,49,54,51,26,49,55,56,36,50,56,54,47,36,58,53,18,52,56,32,16,49,54,24,36,72,77,94

Nearest PDB structures (foldseek):
  7ch9-assembly1_H  TM=8.876E-01  e=9.965E-06  Pseudomonas aeruginosa PAO1
  7ch9-assembly1_G  TM=8.213E-01  e=9.028E-06  Pseudomonas aeruginosa PAO1
  6z5u-assembly1_A  TM=8.768E-01  e=4.834E-05  Acinetobacter baumannii
  7d06-assembly1_A  TM=9.066E-01  e=7.537E-05  Acinetobacter baumannii
  8fee-assembly1_I  TM=9.388E-01  e=1.580E-04  Mycolicibacterium smegmatis MC2 155

Secondary structure (DSSP, 8-state):
--GGGS-HHHHHHHHHHHHHHHHHHHHHHHHHHHHHTTTT---HHHHHHHHHHHHHHHHHHHHHHHHHHHHHHHHHHHHHHHHTT-GGGHHHHHHHHIIIIIHHHHHHHHHIIIIIHHHHHHHHHHHHTTHHHHHHHTT--HIIIIIHHHHHHHHHHHHHHHHHHHHHHHHHHHH-

Radius of gyration: 22.49 Å; Cα contacts (8 Å, |Δi|>4): 156; chains: 1; bounding box: 52×28×68 Å